Protein AF-A0A8J7VVI2-F1 (afdb_monomer_lite)

Foldseek 3Di:
DPVVVVVVVVVVVVVVPPPPPPPPPDPPPPPPPPPCQDAPPVVVVVVVVVCVVVVHDDDCPPGHGDDDPPPPPPD

Radius of gyration: 33.36 Å; chains: 1; bounding box: 96×35×40 Å

Organism: NCBI:txid1776034

pLDDT: mean 72.4, std 17.91, range [46.75, 98.31]

Structure (mmCIF, N/CA/C/O backbone):
data_AF-A0A8J7VVI2-F1
#
_entry.id   AF-A0A8J7VVI2-F1
#
loop_
_atom_site.group_PDB
_atom_site.id
_atom_site.type_symbol
_atom_site.label_atom_id
_atom_site.label_alt_id
_atom_site.label_comp_id
_atom_site.label_asym_id
_atom_site.label_entity_id
_atom_site.label_seq_id
_atom_site.pdbx_PDB_ins_code
_atom_site.Cartn_x
_atom_site.Cartn_y
_atom_site.Cartn_z
_atom_site.occupancy
_atom_site.B_iso_or_equiv
_atom_site.auth_seq_id
_atom_site.auth_comp_id
_atom_site.auth_asym_id
_atom_site.auth_atom_id
_atom_site.pdbx_PDB_model_num
ATOM 1 N N . MET A 1 1 ? 80.742 -10.140 -26.618 1.00 48.44 1 MET A N 1
ATOM 2 C CA . MET A 1 1 ? 79.772 -9.136 -27.119 1.00 48.44 1 MET A CA 1
ATOM 3 C C . MET A 1 1 ? 78.394 -9.789 -27.285 1.00 48.44 1 MET A C 1
ATOM 5 O O . MET A 1 1 ? 77.938 -9.976 -28.403 1.00 48.44 1 MET A O 1
ATOM 9 N N . SER A 1 2 ? 77.738 -10.180 -26.186 1.00 52.56 2 SER A N 1
ATOM 10 C CA . SER A 1 2 ? 76.423 -10.863 -26.243 1.00 52.56 2 SER A CA 1
ATOM 11 C C . SER A 1 2 ? 75.333 -10.163 -25.431 1.00 52.56 2 SER A C 1
ATOM 13 O O . SER A 1 2 ? 74.158 -10.409 -25.654 1.00 52.56 2 SER A O 1
ATOM 15 N N . VAL A 1 3 ? 75.700 -9.227 -24.553 1.00 52.59 3 VAL A N 1
ATOM 16 C CA . VAL A 1 3 ? 74.755 -8.471 -23.716 1.00 52.59 3 VAL A CA 1
ATOM 17 C C . VAL A 1 3 ? 74.006 -7.375 -24.483 1.00 52.59 3 VAL A C 1
ATOM 19 O O . VAL A 1 3 ? 72.848 -7.119 -24.191 1.00 52.59 3 VAL A O 1
ATOM 22 N N . LEU A 1 4 ? 74.603 -6.794 -25.533 1.00 48.75 4 LEU A N 1
ATOM 23 C CA . LEU A 1 4 ? 73.988 -5.698 -26.300 1.00 48.75 4 LEU A CA 1
ATOM 24 C C . LEU A 1 4 ? 72.782 -6.151 -27.152 1.00 48.75 4 LEU A C 1
ATOM 26 O O . LEU A 1 4 ? 71.866 -5.374 -27.398 1.00 48.75 4 LEU A O 1
ATOM 30 N N . ARG A 1 5 ? 72.765 -7.419 -27.588 1.00 52.91 5 ARG A N 1
ATOM 31 C CA . ARG A 1 5 ? 71.684 -7.989 -28.417 1.00 52.91 5 ARG A CA 1
ATOM 32 C C . ARG A 1 5 ? 70.446 -8.368 -27.601 1.00 52.91 5 ARG A C 1
ATOM 34 O O . ARG A 1 5 ? 69.334 -8.266 -28.107 1.00 52.91 5 ARG A O 1
ATOM 41 N N . VAL A 1 6 ? 70.640 -8.763 -26.341 1.00 54.31 6 VAL A N 1
ATOM 42 C CA . VAL A 1 6 ? 69.555 -9.168 -25.434 1.00 54.31 6 VAL A CA 1
ATOM 43 C C . VAL A 1 6 ? 68.739 -7.950 -24.991 1.00 54.31 6 VAL A C 1
ATOM 45 O O . VAL A 1 6 ? 67.513 -7.999 -25.001 1.00 54.31 6 VAL A O 1
ATOM 48 N N . SER A 1 7 ? 69.395 -6.821 -24.710 1.00 53.94 7 SER A N 1
ATOM 49 C CA . SER A 1 7 ? 68.730 -5.587 -24.268 1.00 53.94 7 SER A CA 1
ATOM 50 C C . SER A 1 7 ? 67.776 -4.994 -25.313 1.00 53.94 7 SER A C 1
ATOM 52 O O . SER A 1 7 ? 66.732 -4.452 -24.962 1.00 53.94 7 SER A O 1
ATOM 54 N N . CYS A 1 8 ? 68.111 -5.117 -26.602 1.00 54.00 8 CYS A N 1
ATOM 55 C CA . CYS A 1 8 ? 67.300 -4.570 -27.692 1.00 54.00 8 CYS A CA 1
ATOM 56 C C . CYS A 1 8 ? 66.035 -5.412 -27.942 1.00 54.00 8 CYS A C 1
ATOM 58 O O . CYS A 1 8 ? 64.953 -4.863 -28.128 1.00 54.00 8 CYS A O 1
ATOM 60 N N . ALA A 1 9 ? 66.145 -6.743 -27.853 1.00 55.16 9 ALA A N 1
ATOM 61 C CA . ALA A 1 9 ? 65.007 -7.650 -28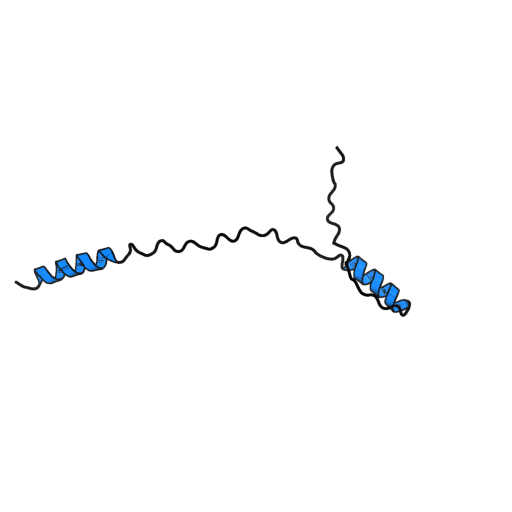.016 1.00 55.16 9 ALA A CA 1
ATOM 62 C C . ALA A 1 9 ? 63.977 -7.515 -26.878 1.00 55.16 9 ALA A C 1
ATOM 64 O O . ALA A 1 9 ? 62.774 -7.542 -27.126 1.00 55.16 9 ALA A O 1
ATOM 65 N N . VAL A 1 10 ? 64.438 -7.306 -25.639 1.00 56.91 10 VAL A N 1
ATOM 66 C CA . VAL A 1 10 ? 63.556 -7.117 -24.474 1.00 56.91 10 VAL A CA 1
ATOM 67 C C . VAL A 1 10 ? 62.775 -5.802 -24.572 1.00 56.91 10 VAL A C 1
ATOM 69 O O . VAL A 1 10 ? 61.584 -5.774 -24.270 1.00 56.91 10 VAL A O 1
ATOM 72 N N . ALA A 1 11 ? 63.401 -4.729 -25.065 1.00 55.97 11 ALA A N 1
ATOM 73 C CA . ALA A 1 11 ? 62.737 -3.436 -25.234 1.00 55.97 11 ALA A CA 1
ATOM 74 C C . ALA A 1 11 ? 61.574 -3.489 -26.245 1.00 55.97 11 ALA A C 1
ATOM 76 O O . ALA A 1 11 ? 60.530 -2.884 -26.011 1.00 55.97 11 ALA A O 1
ATOM 77 N N . VAL A 1 12 ? 61.721 -4.251 -27.335 1.00 58.09 12 VAL A N 1
ATOM 78 C CA . VAL A 1 12 ? 60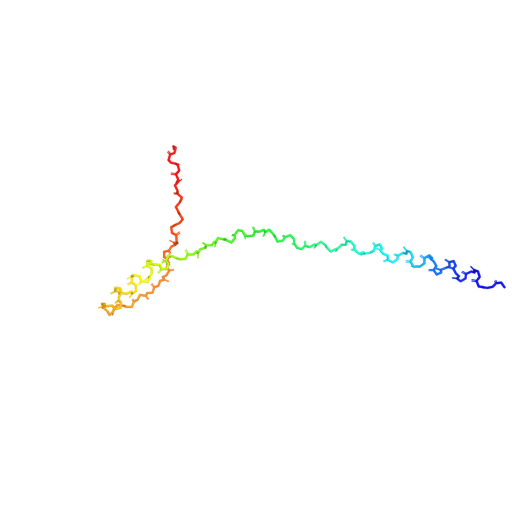.682 -4.383 -28.373 1.00 58.09 12 VAL A CA 1
ATOM 79 C C . VAL A 1 12 ? 59.460 -5.157 -27.864 1.00 58.09 12 VAL A C 1
ATOM 81 O O . VAL A 1 12 ? 58.330 -4.805 -28.195 1.00 58.09 12 VAL A O 1
ATOM 84 N N . VAL A 1 13 ? 59.660 -6.171 -27.016 1.00 57.44 13 VAL A N 1
ATOM 85 C CA . VAL A 1 13 ? 58.560 -6.985 -26.464 1.00 57.44 13 VAL A CA 1
ATOM 86 C C . VAL A 1 13 ? 57.765 -6.222 -25.398 1.00 57.44 13 VAL A C 1
ATOM 88 O O . VAL A 1 13 ? 56.541 -6.327 -25.354 1.00 57.44 13 VAL A 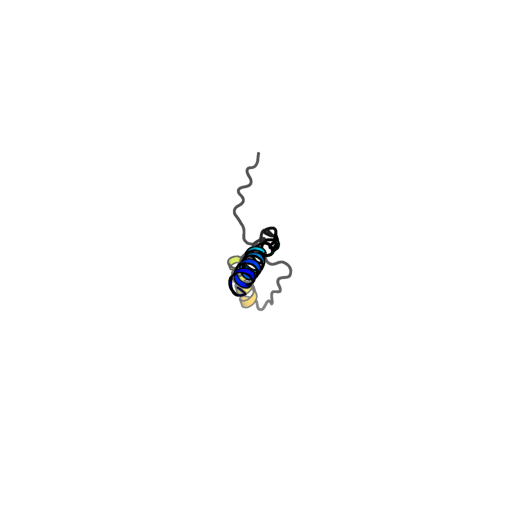O 1
ATOM 91 N N . VAL A 1 14 ? 58.430 -5.404 -24.573 1.00 59.28 14 VAL A N 1
ATOM 92 C CA . VAL A 1 14 ? 57.775 -4.642 -23.491 1.00 59.28 14 VAL A CA 1
ATOM 93 C C . VAL A 1 14 ? 56.888 -3.507 -24.028 1.00 59.28 14 VAL A C 1
ATOM 95 O O . VAL A 1 14 ? 55.850 -3.204 -23.443 1.00 59.28 14 VAL A O 1
ATOM 98 N N . LEU A 1 15 ? 57.238 -2.924 -25.177 1.00 59.19 15 LEU A N 1
ATOM 99 C CA . LEU A 1 15 ? 56.484 -1.831 -25.808 1.00 59.19 15 LEU A CA 1
ATOM 100 C C . LEU A 1 15 ? 55.226 -2.278 -26.574 1.00 59.19 15 LEU A C 1
ATOM 102 O O . LEU A 1 15 ? 54.385 -1.437 -26.884 1.00 59.19 15 LEU A O 1
ATOM 106 N N . ALA A 1 16 ? 55.063 -3.574 -26.857 1.00 57.75 16 ALA A N 1
ATOM 107 C CA . ALA A 1 16 ? 53.913 -4.104 -27.600 1.00 57.75 16 ALA A CA 1
ATOM 108 C C . ALA A 1 16 ? 52.718 -4.502 -26.707 1.00 57.75 16 ALA A C 1
ATOM 110 O O . ALA A 1 16 ? 51.609 -4.699 -27.202 1.00 57.75 16 ALA A O 1
ATOM 111 N N . LEU A 1 17 ? 52.920 -4.602 -25.390 1.00 58.59 17 LEU A N 1
ATOM 112 C CA . LEU A 1 17 ? 51.912 -5.068 -24.431 1.00 58.59 17 LEU A CA 1
ATOM 113 C C . LEU A 1 17 ? 50.744 -4.099 -24.123 1.00 58.59 17 LEU A C 1
ATOM 115 O O . LEU A 1 17 ? 49.662 -4.603 -23.823 1.00 58.59 17 LEU A O 1
ATOM 119 N N . PRO A 1 18 ? 50.857 -2.755 -24.195 1.00 58.34 18 PRO A N 1
ATOM 120 C CA . PRO A 1 18 ? 49.763 -1.893 -23.738 1.00 58.34 18 PRO A CA 1
ATOM 121 C C . PRO A 1 18 ? 48.655 -1.655 -24.782 1.00 58.34 18 PRO A C 1
ATOM 123 O O . PRO A 1 18 ? 47.655 -1.016 -24.467 1.00 58.34 18 PRO A O 1
ATOM 126 N N . LEU A 1 19 ? 48.781 -2.165 -26.014 1.00 57.50 19 LEU A N 1
ATOM 127 C CA . LEU A 1 19 ? 47.855 -1.840 -27.111 1.00 57.50 19 LEU A CA 1
ATOM 128 C C . LEU A 1 19 ? 46.545 -2.658 -27.129 1.00 57.50 19 LEU A C 1
ATOM 130 O O . LEU A 1 19 ? 45.702 -2.416 -27.987 1.00 57.50 19 LEU A O 1
ATOM 134 N N . LEU A 1 20 ? 46.330 -3.597 -26.196 1.00 58.06 20 LEU A N 1
ATOM 135 C CA . LEU A 1 20 ? 45.151 -4.487 -26.208 1.00 58.06 20 LEU A CA 1
ATOM 136 C C . LEU A 1 20 ? 44.010 -4.098 -25.239 1.00 58.06 20 LEU A C 1
ATOM 138 O O . LEU A 1 20 ? 42.989 -4.779 -25.201 1.00 58.06 20 LEU A O 1
ATOM 142 N N . SER A 1 21 ? 44.117 -3.008 -24.472 1.00 63.16 21 SER A N 1
ATOM 143 C CA . SER A 1 21 ? 43.191 -2.725 -23.353 1.00 63.16 21 SER A CA 1
ATOM 144 C C . SER A 1 21 ? 42.000 -1.792 -23.668 1.00 63.16 21 SER A C 1
ATOM 146 O O . SER A 1 21 ? 41.438 -1.198 -22.749 1.00 63.16 21 SER A O 1
ATOM 148 N N . ALA A 1 22 ? 41.586 -1.621 -24.929 1.00 60.41 22 ALA A N 1
ATOM 149 C CA . ALA A 1 22 ? 40.589 -0.592 -25.280 1.00 60.41 22 ALA A CA 1
ATOM 150 C C . ALA A 1 22 ? 39.220 -1.101 -25.781 1.00 60.41 22 ALA A C 1
ATOM 152 O O . ALA A 1 22 ? 38.403 -0.293 -26.209 1.00 60.41 22 ALA A O 1
ATOM 153 N N . CYS A 1 23 ? 38.916 -2.401 -25.706 1.00 62.75 23 CYS A N 1
ATOM 154 C CA . CYS A 1 23 ? 37.613 -2.944 -26.136 1.00 62.75 23 CYS A CA 1
ATOM 155 C C . CYS A 1 23 ? 36.786 -3.517 -24.976 1.00 62.75 23 CYS A C 1
ATOM 157 O O . CYS A 1 23 ? 36.237 -4.608 -25.075 1.00 62.75 23 CYS A O 1
ATOM 159 N N . ALA A 1 24 ? 36.662 -2.781 -23.874 1.00 64.69 24 ALA A N 1
ATOM 160 C CA . ALA A 1 24 ? 35.560 -2.995 -22.940 1.00 64.69 24 ALA A CA 1
ATOM 161 C C . ALA A 1 24 ? 34.444 -2.002 -23.290 1.00 64.69 24 ALA A C 1
ATOM 163 O O . ALA A 1 24 ? 34.290 -0.962 -22.653 1.00 64.69 24 ALA A O 1
ATOM 164 N N . GLY A 1 25 ? 33.697 -2.296 -24.359 1.00 62.00 25 GLY A N 1
ATOM 165 C CA . GLY A 1 25 ? 32.434 -1.617 -24.633 1.00 62.00 25 GLY A CA 1
ATOM 166 C C . GLY A 1 25 ? 31.478 -1.920 -23.485 1.00 62.00 25 GLY A C 1
ATOM 167 O O . GLY A 1 25 ? 30.922 -3.013 -23.412 1.00 62.00 25 GLY A O 1
ATOM 168 N N . GLY A 1 26 ? 31.363 -0.986 -22.543 1.00 64.69 26 GLY A N 1
ATOM 169 C CA . GLY A 1 26 ? 30.455 -1.118 -21.413 1.00 64.69 26 GLY A CA 1
ATOM 170 C C . GLY A 1 26 ? 29.011 -1.244 -21.908 1.00 64.69 26 GLY A C 1
ATOM 171 O O . GLY A 1 26 ? 28.660 -0.621 -22.916 1.00 64.69 26 GLY A O 1
ATOM 172 N N . PRO A 1 27 ? 28.162 -2.038 -21.236 1.00 63.81 27 PRO A N 1
ATOM 173 C CA . PRO A 1 27 ? 26.760 -2.135 -21.603 1.00 63.81 27 PRO A CA 1
ATOM 174 C C . PRO A 1 27 ? 26.141 -0.734 -21.558 1.00 63.81 27 PRO A C 1
ATOM 176 O O . PRO A 1 27 ? 26.049 -0.117 -20.497 1.00 63.81 27 PRO A O 1
ATOM 179 N N . GLN A 1 28 ? 25.714 -0.221 -22.715 1.00 64.19 28 GLN A N 1
ATOM 180 C CA . GLN A 1 28 ? 24.793 0.908 -22.766 1.00 64.19 28 GLN A CA 1
ATOM 181 C C . GLN A 1 28 ? 23.434 0.414 -22.276 1.00 64.19 28 GLN A C 1
ATOM 183 O O . GLN A 1 28 ? 22.524 0.121 -23.054 1.00 64.19 28 GLN A O 1
ATOM 188 N N . THR A 1 29 ? 23.294 0.306 -20.960 1.00 65.38 29 THR A N 1
ATOM 189 C CA . THR A 1 29 ? 21.985 0.239 -20.333 1.00 65.38 29 THR A CA 1
ATOM 190 C C . THR A 1 29 ? 21.331 1.582 -20.611 1.00 65.38 29 THR A C 1
ATOM 192 O O . THR A 1 29 ? 21.667 2.592 -19.991 1.00 65.38 29 THR A O 1
ATOM 195 N N . ARG A 1 30 ? 20.427 1.619 -21.597 1.00 67.88 30 ARG A N 1
ATOM 196 C CA . ARG A 1 30 ? 19.489 2.735 -21.732 1.00 67.88 30 ARG A CA 1
ATOM 197 C C . ARG A 1 30 ? 18.868 2.941 -20.351 1.00 67.88 30 ARG A C 1
ATOM 199 O O . ARG A 1 30 ? 18.454 1.937 -19.766 1.00 67.88 30 ARG A O 1
ATOM 206 N N . PRO A 1 31 ? 18.803 4.172 -19.819 1.00 62.47 31 PRO A N 1
ATOM 207 C CA . PRO A 1 31 ? 18.056 4.403 -18.601 1.00 62.47 31 PRO A CA 1
ATOM 208 C C . PRO A 1 31 ? 16.615 4.026 -18.924 1.00 62.47 31 PRO A C 1
ATOM 210 O O . PRO A 1 31 ? 15.902 4.743 -19.624 1.00 62.47 31 PRO A O 1
ATOM 213 N N . VAL A 1 32 ? 16.212 2.835 -18.486 1.00 64.00 32 VAL A N 1
ATOM 214 C CA . VAL A 1 32 ? 14.808 2.493 -18.374 1.00 64.00 32 VAL A CA 1
ATOM 215 C C . VAL A 1 32 ? 14.316 3.513 -17.374 1.00 64.00 32 VAL A C 1
ATOM 217 O O . VAL A 1 32 ? 14.727 3.469 -16.216 1.00 64.00 32 VAL A O 1
ATOM 220 N N . ALA A 1 33 ? 13.546 4.494 -17.843 1.00 62.03 33 ALA A N 1
ATOM 221 C CA . ALA A 1 33 ? 12.848 5.399 -16.956 1.00 62.03 33 ALA A CA 1
ATOM 222 C C . ALA A 1 33 ? 12.087 4.499 -15.983 1.00 62.03 33 ALA A C 1
ATOM 224 O O . ALA A 1 33 ? 11.135 3.823 -16.377 1.00 62.03 33 ALA A O 1
ATOM 225 N N . GLN A 1 34 ? 12.587 4.397 -14.752 1.00 57.75 34 GLN A N 1
ATOM 226 C CA . GLN A 1 34 ? 11.890 3.710 -13.686 1.00 57.75 34 GLN A CA 1
ATOM 227 C C . GLN A 1 34 ? 10.625 4.526 -13.498 1.00 57.75 34 GLN A C 1
ATOM 229 O O . GLN A 1 34 ? 10.637 5.613 -12.922 1.00 57.75 34 GLN A O 1
ATOM 234 N N . SER A 1 35 ? 9.545 4.043 -14.102 1.00 61.31 35 SER A N 1
ATOM 235 C CA . SER A 1 35 ? 8.209 4.489 -13.787 1.00 61.31 35 SER A CA 1
ATOM 236 C C . SER A 1 35 ? 8.051 4.169 -12.313 1.00 61.31 35 SER A C 1
ATOM 238 O O . SER A 1 35 ? 7.883 3.021 -11.909 1.00 61.31 35 SER A O 1
ATOM 240 N N . ASN A 1 36 ? 8.248 5.193 -11.487 1.00 60.50 36 ASN A N 1
ATOM 241 C CA . ASN A 1 36 ? 8.012 5.123 -10.061 1.00 60.50 36 ASN A CA 1
ATOM 242 C C . ASN A 1 36 ? 6.497 4.997 -9.887 1.00 60.50 36 ASN A C 1
ATOM 244 O O . ASN A 1 36 ? 5.812 5.974 -9.596 1.00 60.50 36 ASN A O 1
ATOM 248 N N . PHE A 1 37 ? 5.967 3.797 -10.135 1.00 63.12 37 PHE A N 1
ATOM 249 C CA . PHE A 1 37 ? 4.613 3.394 -9.786 1.00 63.12 37 PHE A CA 1
ATOM 250 C C . PHE A 1 37 ? 4.551 3.303 -8.260 1.00 63.12 37 PHE A C 1
ATOM 252 O O . PHE A 1 37 ? 4.576 2.232 -7.661 1.00 63.12 37 PHE A O 1
ATOM 259 N N . SER A 1 38 ? 4.575 4.468 -7.622 1.00 77.50 38 SER A N 1
ATOM 260 C CA . SER A 1 38 ? 4.336 4.605 -6.199 1.00 77.50 38 SER A CA 1
ATOM 261 C C . SER A 1 38 ? 2.829 4.553 -5.988 1.00 77.50 38 SER A C 1
ATOM 263 O O . SER A 1 38 ? 2.084 5.289 -6.637 1.00 77.50 38 SER A O 1
ATOM 265 N N . ASN A 1 39 ? 2.371 3.670 -5.107 1.00 86.69 39 ASN A N 1
ATOM 266 C CA . ASN A 1 39 ? 0.964 3.610 -4.728 1.00 86.69 39 ASN A CA 1
ATOM 267 C C . ASN A 1 39 ? 0.639 4.728 -3.732 1.00 86.69 39 ASN A C 1
ATOM 269 O O . ASN A 1 39 ? 1.475 5.113 -2.911 1.00 86.69 39 ASN A O 1
ATOM 273 N N . ASP A 1 40 ? -0.598 5.214 -3.752 1.00 91.00 40 ASP A N 1
ATOM 274 C CA . ASP A 1 40 ? -1.101 6.153 -2.752 1.00 91.00 40 ASP A CA 1
ATOM 275 C C . ASP A 1 40 ? -1.346 5.431 -1.415 1.00 91.00 40 ASP A C 1
ATOM 277 O O . ASP A 1 40 ? -2.446 4.963 -1.106 1.00 91.00 40 ASP A O 1
ATOM 281 N N . GLN A 1 41 ? -0.286 5.332 -0.610 1.00 92.69 41 GLN A N 1
ATOM 282 C CA . GLN A 1 41 ? -0.311 4.668 0.696 1.00 92.69 41 GLN A CA 1
ATOM 283 C C . GLN A 1 41 ? -1.298 5.317 1.676 1.00 92.69 41 GLN A C 1
ATOM 285 O O . GLN A 1 41 ? -1.892 4.625 2.500 1.00 92.69 41 GLN A O 1
ATOM 290 N N . ALA A 1 42 ? -1.512 6.634 1.585 1.00 93.25 42 ALA A N 1
ATOM 291 C CA . ALA A 1 42 ? -2.435 7.339 2.472 1.00 93.25 42 ALA A CA 1
ATOM 292 C C . ALA A 1 42 ? -3.889 6.962 2.164 1.00 93.25 42 ALA A C 1
ATOM 294 O O . ALA A 1 42 ? -4.688 6.736 3.081 1.00 93.25 42 ALA A O 1
ATOM 295 N N . TYR A 1 43 ? -4.228 6.855 0.878 1.00 93.56 43 TYR A N 1
ATOM 296 C CA . TYR A 1 43 ? -5.533 6.362 0.460 1.00 93.56 43 TYR A CA 1
ATOM 297 C C . TYR A 1 43 ? -5.738 4.898 0.865 1.00 93.56 43 TYR A C 1
ATOM 299 O O . TYR A 1 43 ? -6.764 4.580 1.472 1.00 93.56 43 TYR A O 1
ATOM 307 N N . ILE A 1 44 ? -4.762 4.028 0.580 1.00 95.50 44 ILE A N 1
ATOM 308 C CA . ILE A 1 44 ? -4.829 2.596 0.912 1.00 95.50 44 ILE A C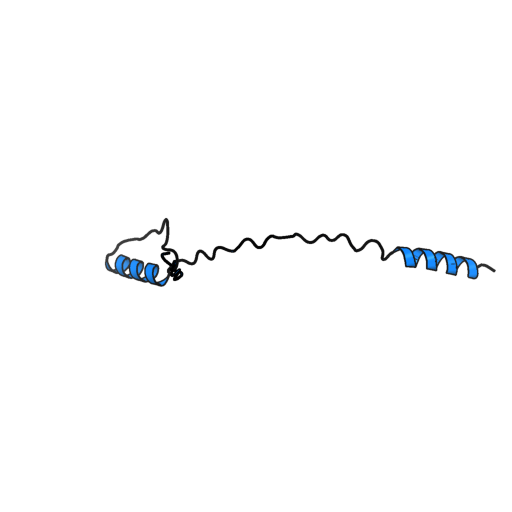A 1
ATOM 309 C C . ILE A 1 44 ? -5.064 2.408 2.413 1.00 95.50 44 ILE A C 1
ATOM 311 O O . ILE A 1 44 ? -6.049 1.778 2.803 1.00 95.50 44 ILE A O 1
ATOM 315 N N . ALA A 1 45 ? -4.250 3.052 3.254 1.00 95.88 45 ALA A N 1
ATOM 316 C CA . ALA A 1 45 ? -4.369 2.960 4.707 1.00 95.88 45 ALA A CA 1
ATOM 317 C C . ALA A 1 45 ? -5.741 3.431 5.213 1.00 95.88 45 ALA A C 1
ATOM 319 O O . ALA A 1 45 ? -6.327 2.821 6.110 1.00 95.88 45 ALA A O 1
ATOM 320 N N . ARG A 1 46 ? -6.298 4.500 4.625 1.00 97.44 46 ARG A N 1
ATOM 321 C CA . ARG A 1 46 ? -7.638 4.983 4.985 1.00 97.44 46 ARG A CA 1
ATOM 322 C C . ARG A 1 46 ? -8.719 3.959 4.634 1.00 97.44 46 ARG A C 1
ATOM 324 O O . ARG A 1 46 ? -9.607 3.720 5.455 1.00 97.44 46 ARG A O 1
ATOM 331 N N . VAL A 1 47 ? -8.668 3.368 3.441 1.00 97.19 47 VAL A N 1
ATOM 332 C CA . VAL A 1 47 ? -9.641 2.349 3.017 1.00 97.19 47 VAL A CA 1
ATOM 333 C C . VAL A 1 47 ? -9.540 1.109 3.901 1.00 97.19 47 VAL A C 1
ATOM 335 O O . VAL A 1 47 ? -10.563 0.633 4.394 1.00 97.19 47 VAL A O 1
ATOM 338 N N . GLU A 1 48 ? -8.328 0.635 4.178 1.00 97.75 48 GLU A N 1
ATOM 339 C CA . GLU A 1 48 ? -8.094 -0.535 5.030 1.00 97.75 48 GLU A CA 1
ATOM 340 C C . GLU A 1 48 ? -8.548 -0.304 6.473 1.00 97.75 48 GLU A C 1
ATOM 342 O O . GLU A 1 48 ? -9.166 -1.181 7.083 1.00 97.75 48 GLU A O 1
ATOM 347 N N . GLN A 1 49 ? -8.342 0.900 7.011 1.00 98.19 49 GLN A N 1
ATOM 348 C CA . GLN A 1 49 ? -8.852 1.265 8.329 1.00 98.19 49 GLN A CA 1
ATOM 349 C C . GLN A 1 49 ? -10.386 1.198 8.382 1.00 98.19 49 GLN A C 1
ATOM 351 O O . GLN A 1 49 ? -10.953 0.674 9.345 1.00 98.19 49 GLN A O 1
ATOM 356 N N . ILE A 1 50 ? -11.072 1.724 7.364 1.00 98.31 50 ILE A N 1
ATOM 357 C CA . ILE A 1 50 ? -12.539 1.678 7.286 1.00 98.31 50 ILE A CA 1
ATOM 358 C C . ILE A 1 50 ? -13.018 0.232 7.128 1.00 98.31 50 ILE A C 1
ATOM 360 O O . ILE A 1 50 ? -13.968 -0.167 7.803 1.00 98.31 50 ILE A O 1
ATOM 364 N N . ALA A 1 51 ? -12.360 -0.550 6.274 1.00 98.25 51 ALA A N 1
ATOM 365 C CA . ALA A 1 51 ? -12.698 -1.946 6.032 1.00 98.25 51 ALA A CA 1
ATOM 366 C C . ALA A 1 51 ? -12.559 -2.786 7.309 1.00 98.25 51 ALA A C 1
ATOM 368 O O . ALA A 1 51 ? -13.484 -3.513 7.670 1.00 98.25 51 ALA A O 1
ATOM 369 N N . THR A 1 52 ? -11.474 -2.582 8.060 1.00 98.06 52 THR A N 1
ATOM 370 C CA . THR A 1 52 ? -11.215 -3.263 9.336 1.00 98.06 52 THR A CA 1
ATOM 371 C C . THR A 1 52 ? -12.321 -2.984 10.350 1.00 98.06 52 THR A C 1
ATOM 373 O O . THR A 1 52 ? -12.878 -3.913 10.930 1.00 98.06 52 THR A O 1
ATOM 376 N N . ARG A 1 53 ? -12.721 -1.714 10.514 1.00 98.25 53 ARG A N 1
ATOM 377 C CA . ARG A 1 53 ? -13.832 -1.329 11.409 1.00 98.25 53 ARG A CA 1
ATOM 378 C C . ARG A 1 53 ? -15.170 -1.965 11.019 1.00 98.25 53 ARG A C 1
ATOM 380 O O . ARG A 1 53 ? -16.073 -2.022 11.845 1.00 98.25 53 ARG A O 1
ATOM 387 N N . ARG A 1 54 ? -15.305 -2.407 9.768 1.00 98.31 54 ARG A N 1
ATOM 388 C CA . ARG A 1 54 ? -16.513 -3.031 9.216 1.00 98.31 54 ARG A CA 1
ATOM 389 C C . ARG A 1 54 ? -16.410 -4.554 9.097 1.00 98.31 54 ARG A C 1
ATOM 391 O O . ARG A 1 54 ? -17.355 -5.166 8.616 1.00 98.31 54 ARG A O 1
ATOM 398 N N . GLY A 1 55 ? -15.291 -5.164 9.497 1.00 98.06 55 GLY A N 1
ATOM 399 C CA . GLY A 1 55 ? -15.062 -6.601 9.317 1.00 98.06 55 GLY A CA 1
ATOM 400 C C . GLY A 1 55 ? -14.936 -7.032 7.849 1.00 98.06 55 GLY A C 1
ATOM 401 O O . GLY A 1 55 ? -15.212 -8.182 7.523 1.00 98.06 55 GLY A O 1
ATOM 402 N N . ILE A 1 56 ? -14.550 -6.117 6.954 1.00 98.12 56 ILE A N 1
ATOM 403 C CA . ILE A 1 56 ? -14.385 -6.372 5.518 1.00 98.12 56 ILE A CA 1
ATOM 404 C C . ILE A 1 56 ? -12.907 -6.638 5.224 1.00 98.12 56 ILE A C 1
ATOM 406 O O . ILE A 1 56 ? -12.038 -5.884 5.662 1.00 98.12 56 ILE A O 1
ATOM 410 N N . ARG A 1 57 ? -12.622 -7.672 4.426 1.00 96.81 57 ARG A N 1
ATOM 411 C CA . ARG A 1 57 ? -11.284 -7.931 3.881 1.00 96.81 57 ARG A CA 1
ATOM 412 C C . ARG A 1 57 ? -11.135 -7.254 2.519 1.00 96.81 57 ARG A C 1
ATOM 414 O O . ARG A 1 57 ? -11.994 -7.420 1.659 1.00 96.81 57 ARG A O 1
ATOM 421 N N . VAL A 1 58 ? -10.044 -6.516 2.332 1.00 97.12 58 VAL A N 1
ATOM 422 C CA . VAL A 1 58 ? -9.710 -5.845 1.068 1.00 97.12 58 VAL A CA 1
ATOM 423 C C . VAL A 1 58 ? -8.557 -6.579 0.396 1.00 97.12 58 VAL A C 1
ATOM 425 O O . VAL A 1 58 ? -7.592 -6.962 1.054 1.00 97.12 58 VAL A O 1
ATOM 428 N N . GLU A 1 59 ? -8.670 -6.755 -0.915 1.00 96.62 59 GLU A N 1
ATOM 429 C CA . GLU A 1 59 ? -7.606 -7.238 -1.787 1.00 96.62 59 GLU A CA 1
ATOM 430 C C . GLU A 1 59 ? -7.452 -6.254 -2.948 1.00 96.62 59 GLU A C 1
ATOM 432 O O . 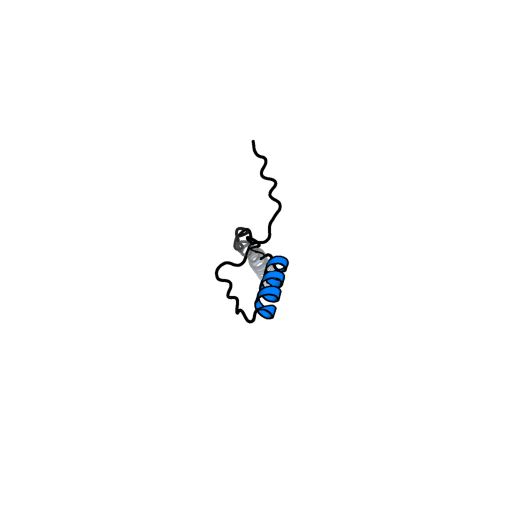GLU A 1 59 ? -8.419 -5.927 -3.641 1.00 96.62 59 GLU A O 1
ATOM 437 N N . TRP A 1 60 ? -6.237 -5.746 -3.137 1.00 94.12 60 TRP A N 1
ATOM 438 C CA . TRP A 1 60 ? -5.946 -4.745 -4.155 1.00 94.12 60 TRP A CA 1
ATOM 439 C C . TRP A 1 60 ? -5.434 -5.416 -5.429 1.00 94.12 60 TRP A C 1
ATOM 441 O O . TRP A 1 60 ? -4.279 -5.820 -5.495 1.00 94.12 60 TRP A O 1
ATOM 451 N N . VAL A 1 61 ? -6.281 -5.490 -6.458 1.00 93.06 61 VAL A N 1
ATOM 452 C CA . VAL A 1 61 ? -5.882 -5.971 -7.798 1.00 93.06 61 VAL A CA 1
ATOM 453 C C . VAL A 1 61 ? -5.199 -4.862 -8.610 1.00 93.06 61 VAL A C 1
ATOM 455 O O . VAL A 1 61 ? -4.294 -5.122 -9.394 1.00 93.06 61 VAL A O 1
ATOM 458 N N . ASN A 1 62 ? -5.613 -3.610 -8.399 1.00 91.38 62 ASN A N 1
ATOM 459 C CA . ASN A 1 62 ? -5.014 -2.421 -9.003 1.00 91.38 62 ASN A CA 1
ATOM 460 C C . ASN A 1 62 ? -5.002 -1.289 -7.961 1.00 91.38 62 ASN A C 1
ATOM 462 O O . ASN A 1 62 ? -5.967 -0.521 -7.884 1.00 91.38 62 ASN A O 1
ATOM 466 N N . PRO A 1 63 ? -3.991 -1.243 -7.077 1.00 89.50 63 PRO A N 1
ATOM 467 C CA . PRO A 1 63 ? -3.909 -0.205 -6.062 1.00 89.50 63 PRO A CA 1
ATOM 468 C C . PRO A 1 63 ? -3.828 1.186 -6.712 1.00 89.50 63 PRO A C 1
ATOM 470 O O . PRO A 1 63 ? -3.285 1.337 -7.807 1.00 89.50 63 PRO A O 1
ATOM 473 N N . PRO A 1 64 ? -4.374 2.221 -6.057 1.00 89.50 64 PRO A N 1
ATOM 474 C CA . PRO A 1 64 ? -4.379 3.562 -6.616 1.00 89.50 64 PRO A CA 1
ATOM 475 C C . PRO A 1 64 ? -2.954 4.088 -6.742 1.00 89.50 64 PRO A C 1
ATOM 477 O O . PRO A 1 64 ? -2.181 4.063 -5.783 1.00 89.50 64 PRO A O 1
ATOM 480 N N . ALA A 1 65 ? -2.630 4.607 -7.922 1.00 88.56 65 ALA A N 1
ATOM 481 C CA . ALA A 1 65 ? -1.371 5.291 -8.157 1.00 88.56 65 ALA A CA 1
ATOM 482 C C . ALA A 1 65 ? -1.323 6.616 -7.384 1.00 88.56 65 ALA A C 1
ATOM 484 O O . ALA A 1 65 ? -2.338 7.300 -7.207 1.00 88.56 65 ALA A O 1
ATOM 485 N N . GLN A 1 66 ? -0.125 6.998 -6.953 1.00 83.62 66 GLN A N 1
ATOM 486 C CA . GLN A 1 66 ? 0.122 8.295 -6.349 1.00 83.62 66 GLN A CA 1
ATOM 487 C C . GLN A 1 66 ? -0.225 9.396 -7.356 1.00 83.62 66 GLN A C 1
ATOM 489 O O . GLN A 1 66 ? 0.268 9.409 -8.486 1.00 83.62 66 GLN A O 1
ATOM 494 N N . LYS A 1 67 ? -1.075 10.340 -6.942 1.00 76.81 67 LYS A N 1
ATO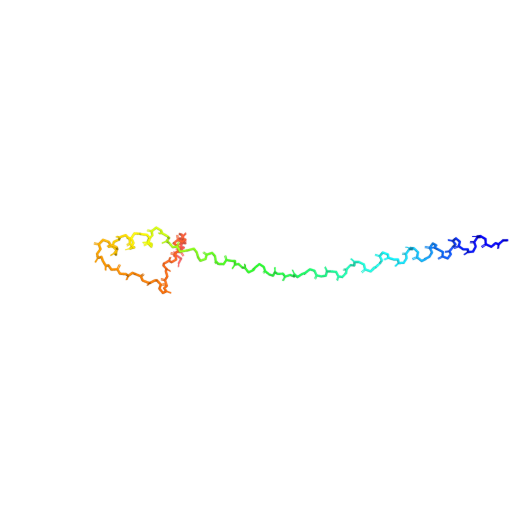M 495 C CA . LYS A 1 67 ? -1.407 11.507 -7.760 1.00 76.81 67 LYS A CA 1
ATOM 496 C C . LYS A 1 67 ? -0.171 12.393 -7.867 1.00 76.81 67 LYS A C 1
ATOM 498 O O . LYS A 1 67 ? 0.113 13.183 -6.970 1.00 76.81 67 LYS A O 1
ATOM 503 N N . THR A 1 68 ? 0.570 12.273 -8.959 1.00 66.94 68 THR A N 1
ATOM 504 C CA . THR A 1 68 ? 1.461 13.348 -9.387 1.00 66.94 68 THR A CA 1
ATOM 505 C C . THR A 1 68 ? 0.557 14.470 -9.872 1.00 66.94 68 THR A C 1
ATOM 507 O O . THR A 1 68 ? -0.333 14.243 -10.689 1.00 66.94 68 THR A O 1
ATOM 510 N N . ALA A 1 69 ? 0.708 15.667 -9.309 1.00 57.25 69 ALA A N 1
ATOM 511 C CA . ALA A 1 69 ? -0.022 16.841 -9.760 1.00 57.25 69 ALA A CA 1
ATOM 512 C C . ALA A 1 69 ? 0.473 17.225 -11.163 1.00 57.25 69 ALA A C 1
ATOM 514 O O . ALA A 1 69 ? 1.266 18.145 -11.330 1.00 57.25 69 ALA A O 1
ATOM 515 N N . THR A 1 70 ? 0.035 16.496 -12.184 1.00 55.38 70 THR A N 1
ATOM 516 C CA . THR A 1 70 ? 0.105 16.967 -13.557 1.00 55.38 70 THR A CA 1
ATOM 517 C C . THR A 1 70 ? -1.017 17.983 -13.688 1.00 55.38 70 THR A C 1
ATOM 519 O O . THR A 1 70 ? -2.165 17.636 -13.958 1.00 55.38 70 THR A O 1
ATOM 522 N N . LEU A 1 71 ? -0.693 19.252 -13.434 1.00 58.16 71 LEU A N 1
ATOM 523 C CA . LEU A 1 71 ? -1.439 20.365 -14.007 1.00 58.16 71 LEU A CA 1
ATOM 524 C C . LEU A 1 71 ? -1.257 20.245 -15.523 1.00 58.16 71 LEU A C 1
ATOM 526 O O . LEU A 1 71 ? -0.338 20.825 -16.092 1.00 58.16 71 LEU A O 1
ATOM 530 N N . ALA A 1 72 ? -2.052 19.387 -16.157 1.00 54.44 72 ALA A N 1
ATOM 531 C CA . ALA A 1 72 ? -2.161 19.375 -17.599 1.00 54.44 72 ALA A CA 1
ATOM 532 C C . ALA A 1 72 ? -2.757 20.733 -17.970 1.00 54.44 72 ALA A C 1
ATOM 534 O O . ALA A 1 72 ? -3.908 21.019 -17.630 1.00 54.44 72 ALA A O 1
ATOM 535 N N . SER A 1 73 ? -1.930 21.593 -18.563 1.00 53.12 73 SER A N 1
ATOM 536 C CA . SER A 1 73 ? -2.385 22.785 -19.259 1.00 53.12 73 SER A CA 1
ATOM 537 C C . SER A 1 73 ? -3.436 22.336 -20.266 1.00 53.12 73 SER A C 1
ATOM 539 O O . SER A 1 73 ? -3.154 21.583 -21.196 1.00 53.12 73 SER A O 1
ATOM 541 N N . VAL A 1 74 ? -4.679 22.714 -19.989 1.00 57.28 74 VAL A N 1
ATOM 542 C CA . VAL A 1 74 ? -5.757 22.686 -20.966 1.00 57.28 74 VAL A CA 1
ATOM 543 C C . VAL A 1 74 ? -5.462 23.853 -21.899 1.00 57.28 74 VAL A C 1
ATOM 545 O O . VAL A 1 74 ? -5.751 24.995 -21.546 1.00 57.28 74 VAL A O 1
ATOM 548 N N . ASP A 1 75 ? -4.801 23.550 -23.012 1.00 46.75 75 ASP A N 1
ATOM 549 C CA . ASP A 1 75 ? -4.754 24.406 -24.198 1.00 46.75 75 ASP A CA 1
ATOM 550 C C . ASP A 1 75 ? -5.900 24.019 -25.145 1.00 46.75 75 ASP A C 1
ATOM 552 O O . ASP A 1 75 ? -6.146 22.797 -25.310 1.00 46.75 75 ASP A O 1
#

Sequence (75 aa):
MSVLRVSCAVAVVVLALPLLSACAGGPQTRPVAQSNFSNDQAYIARVEQIATRRGIRVEWVNPPAQKTATLASVD

Secondary structure (DSSP, 8-state):
--HHHHHHHHHHHHTTGGGG------------------B-HHHHHHHHHHHHHTT-----SSPPBP---------